Protein AF-A0A3M2CVZ8-F1 (afdb_monomer)

Foldseek 3Di:
DPDDDDDPVRLVVLLCCCVPPPDDNVVSCVVVVHDSVVNVVSNVVVVVVVVCVVVPPPCVVVVVVVVVCVVVVD

Sequence (74 aa):
MKGRTWTAKENLAIVLEGITGPKPMAAICRAHQIAQRQYYQWLDRFLEGGKRAMTNRFPAHEEALKREISRLSG

pLDDT: mean 88.0, std 12.65, range [48.22, 97.44]

Structure (mmCIF, N/CA/C/O backbone):
data_AF-A0A3M2CVZ8-F1
#
_entry.id   AF-A0A3M2CVZ8-F1
#
loop_
_atom_site.group_PDB
_atom_site.id
_atom_site.type_symbol
_atom_site.label_atom_id
_atom_site.label_alt_id
_atom_site.label_comp_id
_atom_site.label_asym_id
_atom_site.label_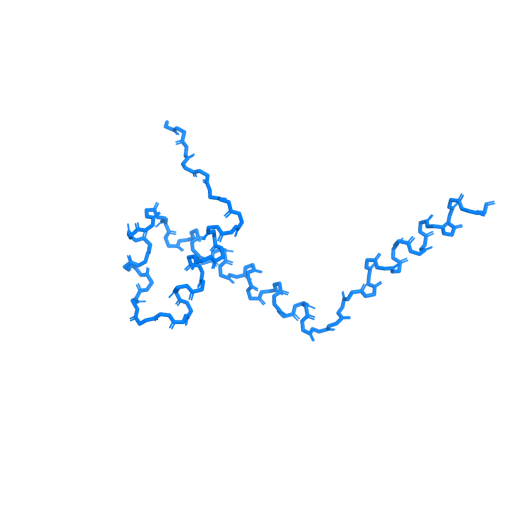entity_id
_atom_site.label_seq_id
_atom_site.pdbx_PDB_ins_code
_atom_site.Cartn_x
_atom_site.Cartn_y
_atom_site.Cartn_z
_atom_site.occupancy
_atom_site.B_iso_or_equiv
_atom_site.auth_seq_id
_atom_site.auth_comp_id
_atom_site.auth_asym_id
_atom_site.auth_atom_id
_atom_site.pdbx_PDB_model_num
ATOM 1 N N . MET A 1 1 ? -1.386 1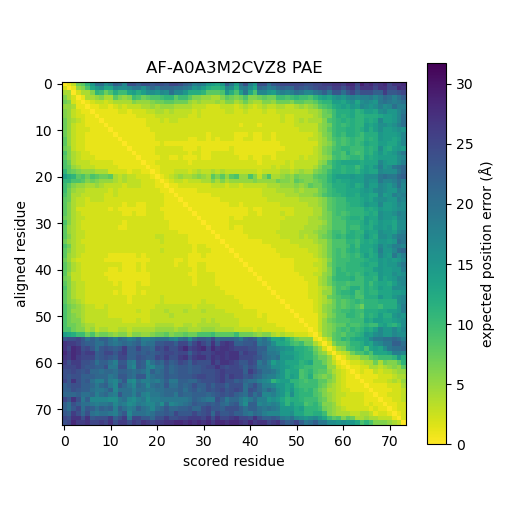6.009 -21.091 1.00 48.22 1 MET A N 1
ATOM 2 C CA . MET A 1 1 ? -1.865 14.611 -20.982 1.00 48.22 1 MET A CA 1
ATOM 3 C C . MET A 1 1 ? -2.580 14.469 -19.648 1.00 48.22 1 MET A C 1
ATOM 5 O O . MET A 1 1 ? -1.985 14.821 -18.637 1.00 48.22 1 MET A O 1
ATOM 9 N N . LYS A 1 2 ? -3.852 14.047 -19.624 1.00 54.84 2 LYS A N 1
ATOM 10 C CA . LYS A 1 2 ? -4.535 13.730 -18.358 1.00 54.84 2 LYS A CA 1
ATOM 11 C C . LYS A 1 2 ? -3.838 12.507 -17.759 1.00 54.84 2 LYS A C 1
ATOM 13 O O . LYS A 1 2 ? -3.770 11.473 -18.416 1.00 54.84 2 LYS A O 1
ATOM 18 N N . GLY A 1 3 ? -3.254 12.661 -16.573 1.00 72.19 3 GLY A N 1
ATOM 19 C CA . GLY A 1 3 ? -2.632 11.550 -15.861 1.00 72.19 3 GLY A CA 1
ATOM 20 C C . GLY A 1 3 ? -3.677 10.485 -15.546 1.00 72.19 3 GLY A C 1
ATOM 21 O O . GLY A 1 3 ? -4.815 10.820 -15.211 1.00 72.19 3 G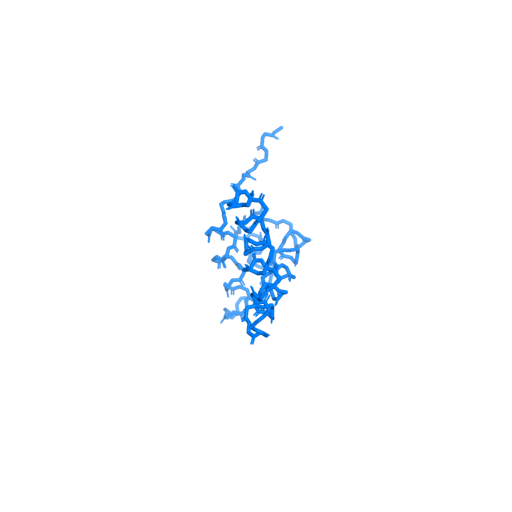LY A O 1
ATOM 22 N N . ARG A 1 4 ? -3.303 9.209 -15.672 1.00 83.56 4 ARG A N 1
ATOM 23 C CA . ARG A 1 4 ? -4.125 8.111 -15.160 1.00 83.56 4 ARG A CA 1
ATOM 24 C C . ARG A 1 4 ? -4.347 8.341 -13.663 1.00 83.56 4 ARG A C 1
ATOM 26 O O . ARG A 1 4 ? -3.403 8.648 -12.941 1.00 83.56 4 ARG A O 1
ATOM 33 N N . THR A 1 5 ? -5.587 8.214 -13.210 1.00 86.06 5 THR A N 1
ATOM 34 C CA . THR A 1 5 ? -5.924 8.171 -11.788 1.00 86.06 5 THR A CA 1
ATOM 35 C C . THR A 1 5 ? -6.130 6.718 -11.394 1.00 86.06 5 THR A C 1
ATOM 37 O O . THR A 1 5 ? -6.757 5.955 -12.126 1.00 86.06 5 THR A O 1
ATOM 40 N N . TRP A 1 6 ? -5.581 6.328 -10.250 1.00 90.69 6 TRP A N 1
ATOM 41 C CA . TRP A 1 6 ? -5.797 5.003 -9.685 1.00 90.69 6 TRP A CA 1
ATOM 42 C C . TRP A 1 6 ? -6.765 5.110 -8.518 1.00 90.69 6 TRP A C 1
ATOM 44 O O . TRP A 1 6 ? -6.629 5.978 -7.649 1.00 90.69 6 TRP A O 1
ATOM 54 N N . THR A 1 7 ? -7.739 4.213 -8.491 1.00 94.75 7 THR A N 1
ATOM 55 C CA . THR A 1 7 ? -8.635 4.057 -7.350 1.00 94.75 7 THR A CA 1
ATOM 56 C C . THR A 1 7 ? -7.872 3.509 -6.143 1.00 94.75 7 THR A C 1
ATOM 58 O O . THR A 1 7 ? -6.836 2.855 -6.273 1.00 94.75 7 THR A O 1
ATOM 61 N N . ALA A 1 8 ? -8.408 3.717 -4.937 1.00 93.88 8 ALA A N 1
ATOM 62 C CA . ALA A 1 8 ? -7.823 3.150 -3.720 1.00 93.88 8 ALA A CA 1
ATOM 63 C C . ALA A 1 8 ? -7.686 1.616 -3.794 1.00 93.88 8 ALA A C 1
ATOM 65 O O . ALA A 1 8 ? -6.699 1.060 -3.317 1.00 93.88 8 ALA A O 1
ATOM 66 N N . LYS A 1 9 ? -8.644 0.942 -4.446 1.00 95.75 9 LYS A N 1
ATOM 67 C CA . LYS A 1 9 ? -8.634 -0.512 -4.649 1.00 95.75 9 LYS A CA 1
ATOM 68 C C . LYS A 1 9 ? -7.507 -0.957 -5.584 1.00 95.75 9 LYS A C 1
ATOM 70 O O . LYS A 1 9 ? -6.820 -1.924 -5.272 1.00 95.75 9 LYS A O 1
ATOM 75 N N . GLU A 1 10 ? -7.303 -0.255 -6.699 1.00 96.12 10 GLU A N 1
ATOM 76 C CA . GLU A 1 10 ? -6.190 -0.539 -7.616 1.00 96.12 10 GLU A CA 1
ATOM 77 C C . GLU A 1 10 ? -4.840 -0.310 -6.930 1.00 96.12 10 GLU A C 1
ATOM 79 O O . GLU A 1 10 ? -3.978 -1.182 -6.985 1.00 96.12 10 GLU A O 1
ATOM 84 N N . ASN A 1 11 ? -4.680 0.810 -6.217 1.00 95.38 11 ASN A N 1
ATOM 85 C CA . ASN A 1 11 ? -3.454 1.100 -5.467 1.00 95.38 11 ASN A CA 1
ATOM 86 C C . ASN A 1 11 ? -3.127 -0.013 -4.470 1.00 95.38 11 ASN A C 1
ATOM 88 O O . ASN A 1 11 ? -1.987 -0.467 -4.406 1.00 95.38 11 ASN A O 1
ATOM 92 N N . LEU A 1 12 ? -4.133 -0.477 -3.722 1.00 96.56 12 LEU A N 1
ATOM 93 C CA . LEU A 1 12 ? -3.970 -1.565 -2.765 1.00 96.56 12 LEU A CA 1
ATOM 94 C C . LEU A 1 12 ? -3.536 -2.865 -3.450 1.00 96.56 12 LEU A C 1
ATOM 96 O O . LEU A 1 12 ? -2.598 -3.503 -2.984 1.00 96.56 12 LEU A O 1
ATOM 100 N N . ALA A 1 13 ? -4.176 -3.246 -4.559 1.00 96.94 13 ALA A N 1
ATOM 101 C CA . ALA A 1 13 ? -3.813 -4.458 -5.293 1.00 96.94 13 ALA A CA 1
ATOM 102 C C . ALA A 1 13 ? -2.353 -4.421 -5.778 1.00 96.94 13 ALA A C 1
ATOM 104 O O . ALA A 1 13 ? -1.631 -5.404 -5.625 1.00 96.94 13 ALA A O 1
ATOM 105 N N . ILE A 1 14 ? -1.904 -3.272 -6.292 1.00 96.94 14 ILE A N 1
ATOM 106 C CA . ILE A 1 14 ? -0.522 -3.075 -6.751 1.00 96.94 14 ILE A CA 1
ATOM 107 C C . ILE A 1 14 ? 0.468 -3.162 -5.580 1.00 96.94 14 ILE A C 1
ATOM 109 O O . ILE A 1 14 ? 1.506 -3.812 -5.698 1.00 96.94 14 ILE A O 1
ATOM 113 N N . VAL A 1 15 ? 0.156 -2.526 -4.445 1.00 97.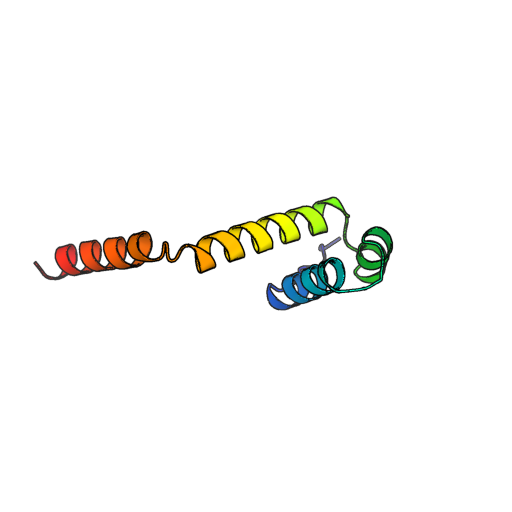25 15 VAL A N 1
ATOM 114 C CA . VAL A 1 15 ? 0.986 -2.595 -3.228 1.00 97.25 15 VAL A CA 1
ATOM 115 C C . VAL A 1 15 ? 1.097 -4.031 -2.722 1.00 97.25 15 VAL A C 1
ATOM 117 O O . VAL A 1 15 ? 2.198 -4.485 -2.423 1.00 97.25 15 VAL A O 1
ATOM 120 N N . LEU A 1 16 ? -0.010 -4.773 -2.675 1.00 96.94 16 LEU A N 1
ATOM 121 C CA . LEU A 1 16 ? 0.005 -6.168 -2.242 1.00 96.94 16 LEU A CA 1
ATOM 122 C C . LEU A 1 16 ? 0.823 -7.047 -3.191 1.00 96.94 16 LEU A C 1
ATOM 124 O O . LEU A 1 16 ? 1.642 -7.823 -2.710 1.00 96.94 16 LEU A O 1
ATOM 128 N N . GLU A 1 17 ? 0.694 -6.873 -4.513 1.00 96.56 17 GLU A N 1
ATOM 129 C CA . GLU A 1 17 ? 1.515 -7.602 -5.492 1.00 96.56 17 GLU A CA 1
ATOM 130 C C . GLU A 1 17 ? 3.016 -7.415 -5.226 1.00 96.56 17 GLU A C 1
ATOM 132 O O . GLU A 1 17 ? 3.778 -8.374 -5.333 1.00 96.56 17 GLU A O 1
ATOM 137 N N . GLY A 1 18 ? 3.450 -6.209 -4.845 1.00 95.38 18 GLY A N 1
ATOM 138 C CA . GLY A 1 18 ? 4.861 -5.940 -4.559 1.00 95.38 18 GLY A CA 1
ATOM 139 C C . GLY A 1 18 ? 5.349 -6.366 -3.176 1.00 95.38 18 GLY A C 1
ATOM 140 O O . GLY A 1 18 ? 6.557 -6.496 -2.998 1.00 95.38 18 GLY A O 1
ATOM 141 N N . ILE A 1 19 ? 4.454 -6.601 -2.213 1.00 94.75 19 ILE A N 1
ATOM 142 C CA . ILE A 1 19 ? 4.807 -7.138 -0.888 1.00 94.75 19 ILE A CA 1
ATOM 143 C C . ILE A 1 19 ? 4.816 -8.670 -0.903 1.00 94.75 19 ILE A C 1
ATOM 145 O O . ILE A 1 19 ? 5.697 -9.285 -0.309 1.00 94.75 19 ILE A O 1
ATOM 149 N N . THR A 1 20 ? 3.820 -9.290 -1.540 1.00 94.06 20 THR A N 1
ATOM 150 C CA . THR A 1 20 ? 3.589 -10.741 -1.449 1.00 94.06 20 THR A CA 1
ATOM 151 C C . THR A 1 20 ? 4.062 -11.508 -2.677 1.00 94.06 20 THR A C 1
ATOM 153 O O . THR A 1 20 ? 4.158 -12.732 -2.636 1.00 94.06 20 THR A O 1
ATOM 156 N N . GLY A 1 21 ? 4.278 -10.823 -3.800 1.00 90.88 21 GLY A N 1
ATOM 157 C CA . GLY A 1 21 ? 4.615 -11.448 -5.071 1.00 90.88 21 GLY A CA 1
ATOM 158 C C . GLY A 1 21 ? 6.114 -11.719 -5.242 1.00 90.88 21 GLY A C 1
ATOM 159 O O . GLY A 1 21 ? 6.951 -11.065 -4.627 1.00 90.88 21 GLY A O 1
ATOM 160 N N . PRO A 1 22 ? 6.483 -12.641 -6.150 1.00 93.19 22 PRO A N 1
ATOM 161 C CA . PRO A 1 22 ? 7.882 -12.952 -6.454 1.00 93.19 22 PRO A CA 1
ATOM 162 C C . PRO A 1 22 ? 8.532 -11.934 -7.408 1.00 93.19 22 PRO A C 1
ATOM 164 O O . PRO A 1 22 ? 9.731 -12.007 -7.678 1.00 93.19 22 PRO A O 1
ATOM 167 N N . LYS A 1 23 ? 7.746 -11.015 -7.990 1.00 94.19 23 LYS A N 1
ATOM 168 C CA . LYS A 1 23 ? 8.234 -10.060 -8.988 1.00 94.19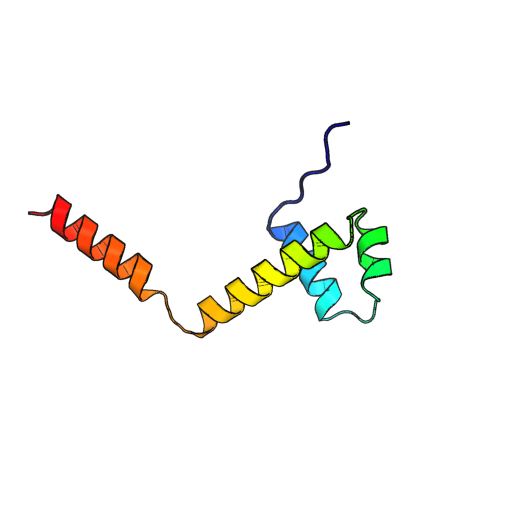 23 LYS A CA 1
ATOM 169 C C . LYS A 1 23 ? 8.995 -8.920 -8.306 1.00 94.19 23 LYS A C 1
ATOM 171 O O . LYS A 1 23 ? 8.488 -8.343 -7.345 1.00 94.19 23 LYS A O 1
ATOM 176 N N . PRO A 1 24 ? 10.150 -8.499 -8.847 1.00 94.12 24 PRO A N 1
ATOM 177 C CA . PRO A 1 24 ? 10.844 -7.329 -8.335 1.00 94.12 24 PRO A CA 1
ATOM 178 C C . PRO A 1 24 ? 10.010 -6.069 -8.576 1.00 94.12 24 PRO A C 1
ATOM 180 O O . PRO A 1 24 ? 9.336 -5.937 -9.603 1.00 94.12 24 PRO A O 1
ATOM 183 N N . MET A 1 25 ? 10.123 -5.094 -7.674 1.00 94.56 25 MET A N 1
ATOM 184 C CA . MET A 1 25 ? 9.295 -3.890 -7.722 1.00 94.56 25 MET A CA 1
ATOM 185 C C . MET A 1 25 ? 9.402 -3.132 -9.055 1.00 94.56 25 MET A C 1
ATOM 187 O O . MET A 1 25 ? 8.397 -2.759 -9.658 1.00 94.56 25 MET A O 1
ATOM 191 N N . ALA A 1 26 ? 10.604 -3.024 -9.621 1.00 94.75 26 ALA A N 1
ATOM 192 C CA . ALA A 1 26 ? 10.789 -2.405 -10.932 1.00 94.75 26 ALA A CA 1
ATOM 193 C C . ALA A 1 26 ? 9.938 -3.049 -12.051 1.00 94.75 26 ALA A C 1
ATOM 195 O O . ALA A 1 26 ? 9.497 -2.346 -12.959 1.00 94.75 26 ALA A O 1
ATOM 196 N N . ALA A 1 27 ? 9.680 -4.362 -11.998 1.00 96.75 27 ALA A N 1
ATOM 197 C CA . ALA A 1 27 ? 8.823 -5.042 -12.970 1.00 96.75 27 ALA A CA 1
ATOM 198 C C . ALA A 1 27 ? 7.339 -4.703 -12.767 1.00 96.75 27 ALA A C 1
ATOM 200 O O . ALA A 1 27 ? 6.635 -4.456 -13.743 1.00 96.75 27 ALA A O 1
ATOM 201 N N . ILE A 1 28 ? 6.890 -4.621 -11.515 1.00 97.00 28 ILE A N 1
ATOM 202 C CA . ILE A 1 28 ? 5.518 -4.237 -11.153 1.00 97.00 28 ILE A CA 1
ATOM 203 C C . ILE A 1 28 ? 5.251 -2.782 -11.561 1.00 97.00 28 ILE A C 1
ATOM 205 O O . ILE A 1 28 ? 4.247 -2.502 -12.210 1.00 97.00 28 ILE A O 1
ATOM 209 N N . CYS A 1 29 ? 6.186 -1.864 -11.288 1.00 96.00 29 CYS A N 1
ATOM 210 C CA . CYS A 1 29 ? 6.075 -0.470 -11.729 1.00 96.00 29 CYS A CA 1
ATOM 211 C C . CYS A 1 29 ? 5.902 -0.337 -13.244 1.00 96.00 29 CYS A C 1
ATOM 213 O O . CYS A 1 29 ? 5.057 0.428 -13.704 1.00 96.00 29 CYS A O 1
ATOM 215 N N . ARG A 1 30 ? 6.677 -1.101 -14.026 1.00 96.31 30 ARG A N 1
ATOM 216 C CA . ARG A 1 30 ? 6.553 -1.118 -15.490 1.00 96.31 30 ARG A CA 1
ATOM 217 C C . ARG A 1 30 ? 5.209 -1.683 -15.943 1.00 96.31 30 ARG A C 1
ATOM 219 O O . ARG A 1 30 ? 4.584 -1.085 -16.811 1.00 96.31 30 ARG A O 1
ATOM 226 N N . ALA A 1 31 ? 4.762 -2.789 -15.347 1.00 95.62 31 ALA A N 1
ATOM 227 C CA . ALA A 1 31 ? 3.495 -3.432 -15.696 1.00 95.62 31 ALA A CA 1
ATOM 228 C C . ALA A 1 31 ? 2.287 -2.513 -15.451 1.00 95.62 31 ALA A C 1
ATOM 230 O O . ALA A 1 31 ? 1.390 -2.439 -16.285 1.00 95.62 31 ALA A O 1
ATOM 231 N N . HIS A 1 32 ? 2.301 -1.764 -14.346 1.00 94.69 32 HIS A N 1
ATOM 232 C CA . HIS A 1 32 ? 1.220 -0.844 -13.969 1.00 94.69 32 HIS A CA 1
ATOM 233 C C . HIS A 1 32 ? 1.428 0.595 -14.463 1.00 94.69 32 HIS A C 1
ATOM 235 O O . HIS A 1 32 ? 0.624 1.472 -14.150 1.00 94.69 32 HIS A O 1
ATOM 241 N N . GLN A 1 33 ? 2.494 0.841 -15.234 1.00 94.94 33 GLN A N 1
ATOM 242 C CA . GLN A 1 33 ? 2.879 2.156 -15.761 1.00 94.94 33 GLN A CA 1
ATOM 243 C C . GLN A 1 33 ? 2.954 3.251 -14.679 1.00 94.94 33 GLN A C 1
ATOM 245 O O . GLN A 1 33 ? 2.513 4.383 -14.880 1.00 94.94 33 GLN A O 1
ATOM 250 N N . ILE A 1 34 ? 3.531 2.912 -13.524 1.00 95.38 34 ILE A N 1
ATOM 251 C CA . ILE A 1 34 ? 3.749 3.831 -12.403 1.00 95.38 34 ILE A CA 1
ATOM 252 C C . ILE A 1 34 ? 5.233 4.124 -12.199 1.00 95.38 34 ILE A C 1
ATOM 254 O O . ILE A 1 34 ? 6.106 3.285 -12.424 1.00 95.38 34 ILE A O 1
ATOM 258 N N . ALA A 1 35 ? 5.526 5.326 -11.710 1.00 95.25 35 ALA A N 1
ATOM 259 C CA . ALA A 1 35 ? 6.856 5.647 -11.218 1.00 95.25 35 ALA A CA 1
ATOM 260 C C . ALA A 1 35 ? 7.135 4.897 -9.905 1.00 95.25 35 ALA A C 1
ATOM 262 O O . ALA A 1 35 ? 6.261 4.807 -9.044 1.00 95.25 35 ALA A O 1
ATOM 263 N N . GLN A 1 36 ? 8.379 4.462 -9.689 1.00 95.56 36 GLN A N 1
ATOM 264 C CA . GLN A 1 36 ? 8.773 3.806 -8.431 1.00 95.56 36 GLN A CA 1
ATOM 265 C C . GLN A 1 36 ? 8.485 4.677 -7.205 1.00 95.56 36 GLN A C 1
ATOM 267 O O . GLN A 1 36 ? 7.975 4.190 -6.201 1.00 95.56 36 GLN A O 1
ATOM 272 N N . ARG A 1 37 ? 8.714 5.993 -7.310 1.00 96.19 37 ARG A N 1
ATOM 273 C CA . ARG A 1 37 ? 8.354 6.955 -6.258 1.00 96.19 37 ARG A CA 1
ATOM 274 C C . ARG A 1 37 ? 6.872 6.871 -5.878 1.00 96.19 37 ARG A C 1
ATOM 276 O O . ARG A 1 37 ? 6.550 6.962 -4.699 1.00 96.19 37 ARG A O 1
ATOM 283 N N . GLN A 1 38 ? 5.985 6.699 -6.860 1.00 95.81 38 GLN A N 1
ATOM 284 C CA . GLN A 1 38 ? 4.547 6.597 -6.620 1.00 95.81 38 GLN A CA 1
ATOM 285 C C . GLN A 1 38 ? 4.202 5.313 -5.861 1.00 95.81 38 GLN A C 1
ATOM 287 O O . GLN A 1 38 ? 3.406 5.363 -4.924 1.00 95.81 38 GLN A O 1
ATOM 292 N N . TYR A 1 39 ? 4.834 4.195 -6.230 1.00 97.00 39 TYR A N 1
ATOM 293 C CA . TYR A 1 39 ? 4.683 2.931 -5.519 1.00 97.00 39 TYR A CA 1
ATOM 294 C C . TYR A 1 39 ? 5.130 3.044 -4.059 1.00 97.00 39 TYR A C 1
ATOM 296 O O . TYR A 1 39 ? 4.367 2.699 -3.161 1.00 97.00 39 TYR A O 1
ATOM 304 N N . TYR A 1 40 ? 6.333 3.575 -3.811 1.00 97.19 40 TYR A N 1
ATOM 305 C CA . TYR A 1 40 ? 6.846 3.718 -2.446 1.00 97.19 40 TYR A CA 1
ATOM 306 C C . TYR A 1 40 ? 5.948 4.614 -1.588 1.00 97.19 40 TYR A C 1
ATOM 308 O O . TYR A 1 40 ? 5.626 4.249 -0.464 1.00 97.19 40 TYR A O 1
ATOM 316 N N . GLN A 1 41 ? 5.418 5.709 -2.143 1.00 96.81 41 GLN A N 1
ATOM 317 C CA . GLN A 1 41 ? 4.436 6.541 -1.437 1.00 96.81 41 GLN A CA 1
ATOM 318 C C . GLN A 1 41 ? 3.163 5.779 -1.040 1.00 96.81 41 GLN A C 1
ATOM 320 O O . GLN A 1 41 ? 2.573 6.070 0.001 1.00 96.81 41 GLN A O 1
ATOM 325 N N . TRP A 1 42 ? 2.692 4.842 -1.866 1.00 97.12 42 TRP A N 1
ATOM 326 C CA . TRP A 1 42 ? 1.542 4.006 -1.518 1.00 97.12 42 TRP A CA 1
ATOM 327 C C . TRP A 1 42 ? 1.901 2.944 -0.483 1.00 97.12 42 TRP A C 1
ATOM 329 O O . TRP A 1 42 ? 1.121 2.733 0.444 1.00 97.12 42 TRP A O 1
ATOM 339 N N . LEU A 1 43 ? 3.077 2.327 -0.608 1.00 97.06 43 LEU A N 1
ATOM 340 C CA . LEU A 1 43 ? 3.589 1.353 0.349 1.00 97.06 43 LEU A CA 1
ATOM 341 C C . LEU A 1 43 ? 3.729 1.968 1.747 1.00 97.06 43 LEU A C 1
ATOM 343 O O . LEU A 1 43 ? 3.220 1.399 2.709 1.00 97.06 43 LEU A O 1
ATOM 347 N N . ASP A 1 44 ? 4.326 3.156 1.855 1.00 97.44 44 ASP A N 1
ATOM 348 C CA . ASP A 1 44 ? 4.499 3.860 3.130 1.00 97.44 44 ASP A CA 1
ATOM 349 C C . ASP A 1 44 ? 3.149 4.131 3.804 1.00 97.44 44 ASP A C 1
ATOM 351 O O . ASP A 1 44 ? 2.951 3.817 4.978 1.00 97.44 44 ASP A O 1
ATOM 355 N N . ARG A 1 45 ? 2.177 4.647 3.038 1.00 95.75 45 ARG A N 1
ATOM 356 C CA . ARG A 1 45 ? 0.814 4.896 3.535 1.00 95.75 45 ARG A CA 1
ATOM 357 C C . ARG A 1 45 ? 0.118 3.612 3.972 1.00 95.75 45 ARG A C 1
ATOM 359 O O . ARG A 1 45 ? -0.581 3.617 4.984 1.00 95.75 45 ARG A O 1
ATOM 366 N N . PHE A 1 46 ? 0.291 2.527 3.220 1.00 95.88 46 PHE A N 1
ATOM 367 C CA . PHE A 1 46 ? -0.280 1.226 3.550 1.00 95.88 46 PHE A CA 1
ATOM 368 C C . PHE A 1 46 ? 0.299 0.677 4.861 1.00 95.88 46 PHE A C 1
ATOM 370 O O . PHE A 1 46 ? -0.461 0.301 5.753 1.00 95.88 46 PHE A O 1
ATOM 377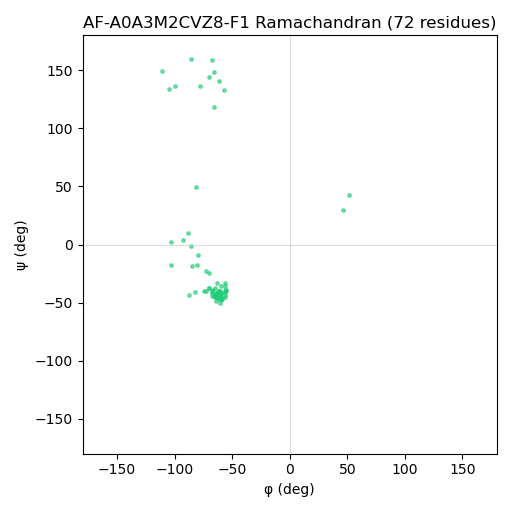 N N . LEU A 1 47 ? 1.626 0.695 5.018 1.00 95.31 47 LEU A N 1
ATOM 378 C CA . LEU A 1 47 ? 2.305 0.214 6.223 1.00 95.31 47 LEU A CA 1
ATOM 379 C C . LEU A 1 47 ? 1.975 1.073 7.450 1.00 95.31 47 LEU A C 1
ATOM 381 O O . LEU A 1 47 ? 1.702 0.539 8.528 1.00 95.31 47 LEU A O 1
ATOM 385 N N . GLU A 1 48 ? 1.946 2.398 7.299 1.00 94.75 48 GLU A N 1
ATOM 386 C CA . GLU A 1 48 ? 1.559 3.303 8.380 1.00 94.75 48 GLU A CA 1
ATOM 387 C C . GLU A 1 48 ? 0.097 3.091 8.797 1.00 94.75 48 GLU A C 1
ATOM 389 O O . GLU A 1 48 ? -0.200 2.990 9.992 1.00 94.75 48 GLU A O 1
ATOM 394 N N . GLY A 1 49 ? -0.814 2.978 7.826 1.00 92.06 49 GLY A N 1
ATOM 395 C CA .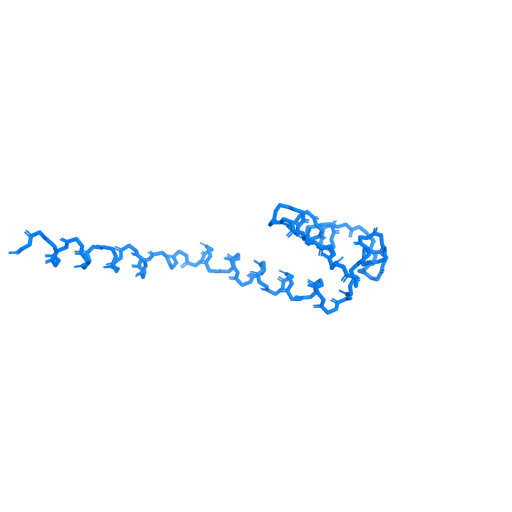 GLY A 1 49 ? -2.222 2.674 8.068 1.00 92.06 49 GLY A CA 1
ATOM 396 C C . GLY A 1 49 ? -2.407 1.339 8.791 1.00 92.06 49 GLY A C 1
ATOM 397 O O . GLY A 1 49 ? -3.116 1.283 9.797 1.00 92.06 49 GLY 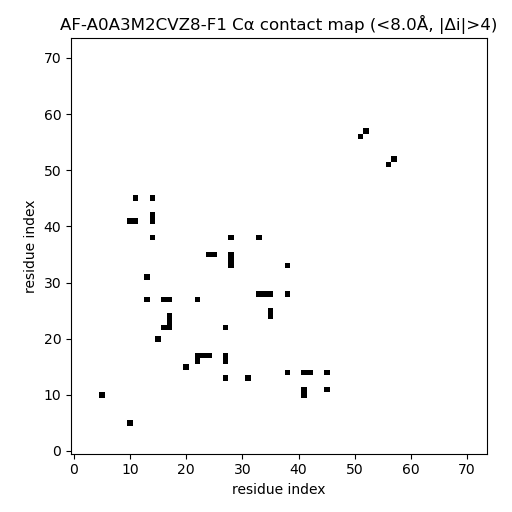A O 1
ATOM 398 N N . GLY A 1 50 ? -1.702 0.293 8.349 1.00 91.88 50 GLY A N 1
ATOM 399 C CA . GLY A 1 50 ? -1.698 -1.020 8.997 1.00 91.88 50 GLY A CA 1
ATOM 400 C C . GLY A 1 50 ? -1.208 -0.956 10.445 1.00 91.88 50 GLY A C 1
ATOM 401 O O . GLY A 1 50 ? -1.884 -1.445 11.351 1.00 91.88 50 GLY A O 1
ATOM 402 N N . LYS A 1 51 ? -0.094 -0.259 10.702 1.00 91.94 51 LYS A N 1
ATOM 403 C CA . LYS A 1 51 ? 0.430 -0.050 12.062 1.00 91.94 51 LYS A CA 1
ATOM 404 C C . LYS A 1 51 ? -0.571 0.685 12.960 1.00 91.94 51 LYS A C 1
ATOM 406 O O . LYS A 1 51 ? -0.738 0.328 14.127 1.00 91.94 51 LYS A O 1
ATOM 411 N N . ARG A 1 52 ? -1.246 1.718 12.445 1.00 88.06 52 ARG A N 1
ATOM 412 C CA . ARG A 1 52 ? -2.274 2.461 13.197 1.00 88.06 52 ARG A CA 1
ATOM 413 C C . ARG A 1 52 ? -3.475 1.574 13.531 1.00 88.06 52 ARG A C 1
ATOM 415 O O . ARG A 1 52 ? -3.916 1.587 14.676 1.00 88.06 52 ARG A O 1
ATOM 422 N N . ALA A 1 53 ? -3.942 0.771 12.575 1.00 87.25 53 ALA A N 1
ATOM 423 C CA . ALA A 1 53 ? -5.054 -0.154 12.780 1.00 87.25 53 ALA A CA 1
ATOM 424 C C . ALA A 1 53 ? -4.729 -1.225 13.839 1.00 87.25 53 ALA A C 1
ATOM 426 O O . ALA A 1 53 ? -5.546 -1.494 14.713 1.00 87.25 53 ALA A O 1
ATOM 427 N N . MET A 1 54 ? -3.510 -1.773 13.822 1.00 86.06 54 MET A N 1
ATOM 428 C CA . MET A 1 54 ? -3.068 -2.797 14.781 1.00 86.06 54 MET A CA 1
ATOM 429 C C . MET A 1 54 ? -2.814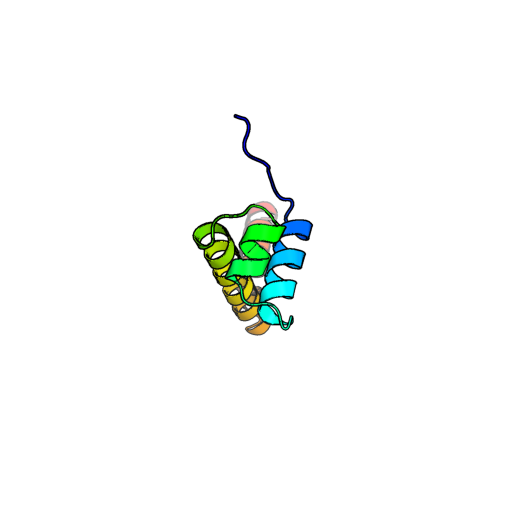 -2.261 16.194 1.00 86.06 54 MET A C 1
ATOM 431 O O . MET A 1 54 ? -2.855 -3.017 17.158 1.00 86.06 54 MET A O 1
ATOM 435 N N . THR A 1 55 ? -2.552 -0.961 16.343 1.00 84.56 55 THR A N 1
ATOM 436 C CA . THR A 1 55 ? -2.292 -0.339 17.656 1.00 84.56 55 THR A CA 1
ATOM 437 C C . THR A 1 55 ? -3.561 0.135 18.365 1.00 84.56 55 THR A C 1
ATOM 439 O O . THR A 1 55 ? -3.467 0.838 19.369 1.00 84.56 55 THR A O 1
ATOM 442 N N . ASN A 1 56 ? -4.739 -0.235 17.847 1.00 62.09 56 ASN A N 1
ATOM 443 C CA . ASN A 1 56 ? -6.064 0.095 18.376 1.00 62.09 56 ASN A CA 1
ATOM 444 C C . ASN A 1 56 ? -6.229 1.576 18.771 1.00 62.09 56 ASN A C 1
ATOM 446 O O . ASN A 1 56 ? -7.006 1.914 19.661 1.00 62.09 56 ASN A O 1
ATOM 450 N N . ARG A 1 57 ? -5.505 2.490 18.101 1.00 58.62 57 ARG A N 1
ATOM 451 C CA . ARG A 1 57 ? -5.628 3.938 18.312 1.00 58.62 57 ARG A CA 1
ATOM 452 C C . ARG A 1 57 ? -6.821 4.515 17.542 1.00 58.62 57 ARG A C 1
ATOM 454 O O . ARG A 1 57 ? -6.707 5.544 16.883 1.00 58.62 57 ARG A O 1
ATOM 461 N N . PHE A 1 58 ? -7.982 3.888 17.695 1.00 56.31 58 PHE A N 1
ATOM 462 C CA . PHE A 1 58 ? -9.267 4.497 17.371 1.00 56.31 58 PHE A CA 1
ATOM 463 C C . PHE A 1 58 ? -9.906 5.351 18.492 1.00 56.31 58 PHE A C 1
ATOM 465 O O . PHE A 1 58 ? -10.929 5.965 18.187 1.00 56.31 58 PHE A O 1
ATOM 472 N N . PRO A 1 59 ? -9.356 5.534 19.724 1.00 55.91 59 PRO A N 1
ATOM 473 C CA . PRO A 1 59 ? -10.023 6.386 20.695 1.00 55.91 59 PRO A CA 1
ATOM 474 C C . PRO A 1 59 ? -9.943 7.855 20.280 1.00 55.91 59 PRO A C 1
ATOM 476 O O . PRO A 1 59 ? -10.828 8.607 20.626 1.00 55.91 59 PRO A O 1
ATOM 479 N N . ALA A 1 60 ? -8.971 8.299 19.473 1.00 60.00 60 ALA A N 1
ATOM 480 C CA . ALA A 1 60 ? -8.882 9.718 19.111 1.00 60.00 60 ALA A CA 1
ATOM 481 C C . ALA A 1 60 ? -10.079 10.217 18.275 1.00 60.00 60 ALA A C 1
ATOM 483 O O . ALA A 1 60 ? -10.533 11.340 18.474 1.00 60.00 60 ALA A O 1
ATOM 484 N N . HIS A 1 61 ? -10.600 9.395 17.357 1.00 63.41 61 HIS A N 1
ATOM 485 C CA . HIS A 1 61 ? -11.750 9.764 16.525 1.00 63.41 61 HIS A CA 1
ATOM 486 C C . HIS A 1 61 ? -13.074 9.537 17.258 1.00 63.41 61 HIS A C 1
ATOM 488 O O . HIS A 1 61 ? -13.965 10.375 17.187 1.00 63.41 61 HIS A O 1
ATOM 494 N N . GLU A 1 62 ? -13.194 8.435 18.000 1.00 68.25 62 GLU A N 1
ATOM 495 C CA . GLU A 1 62 ? -14.386 8.156 18.802 1.00 68.25 62 GLU A CA 1
ATOM 496 C C . GLU A 1 62 ? -14.541 9.157 19.954 1.00 68.25 62 GLU A C 1
ATOM 498 O O . GLU A 1 62 ? -15.640 9.634 20.203 1.00 68.25 62 GLU A O 1
ATOM 503 N N . GLU A 1 63 ? -13.447 9.554 20.605 1.00 71.69 63 GLU A N 1
ATOM 504 C CA . GLU A 1 63 ? -13.447 10.571 21.660 1.00 71.69 63 GLU A CA 1
ATOM 505 C C . GLU A 1 63 ? -13.728 11.966 21.093 1.00 71.69 63 GLU A C 1
ATOM 507 O O . GLU A 1 63 ? -14.453 12.746 21.705 1.00 71.69 63 GLU A O 1
ATOM 512 N N . ALA A 1 64 ? -13.207 12.287 19.903 1.00 78.56 64 ALA A N 1
ATOM 513 C CA . ALA A 1 64 ? -13.551 13.527 19.208 1.00 78.56 64 ALA A CA 1
ATOM 514 C C . ALA A 1 64 ? -15.041 13.567 18.833 1.00 78.56 64 ALA A C 1
ATOM 516 O O . ALA A 1 64 ? -15.696 14.582 19.057 1.00 78.56 64 ALA A O 1
ATOM 517 N N . LEU A 1 65 ? -15.592 12.452 18.342 1.00 80.56 65 LEU A N 1
ATOM 518 C CA . LEU A 1 65 ? -17.024 12.313 18.082 1.00 80.56 65 LEU A CA 1
ATOM 519 C C . LEU A 1 65 ? -17.846 12.421 19.371 1.00 80.56 65 LEU A C 1
ATOM 521 O O . LEU A 1 65 ? -18.817 13.164 19.397 1.00 80.56 65 LEU A O 1
ATOM 525 N N . LYS A 1 66 ? -17.449 11.744 20.455 1.00 85.06 66 LYS A N 1
ATOM 526 C CA . LYS A 1 66 ? -18.121 11.830 21.765 1.00 85.06 66 LYS A CA 1
ATOM 527 C C . LYS A 1 66 ? -18.115 13.254 22.317 1.00 85.06 66 LYS A C 1
ATOM 529 O O . LYS A 1 66 ? -19.140 13.714 22.814 1.00 85.06 66 LYS A O 1
ATOM 534 N N . ARG A 1 67 ? -16.995 13.975 22.190 1.00 86.94 67 ARG A N 1
ATOM 535 C CA . ARG A 1 67 ? -16.895 15.395 22.566 1.00 86.94 67 ARG A CA 1
ATOM 536 C C . ARG A 1 67 ? -17.839 16.265 21.747 1.00 86.94 67 ARG A C 1
ATOM 538 O O . ARG A 1 67 ? -18.525 17.104 22.319 1.00 86.94 67 ARG A O 1
ATOM 545 N N . GLU A 1 68 ? -17.903 16.048 20.437 1.00 87.56 68 GLU A N 1
ATOM 546 C CA . GLU A 1 68 ? -18.790 16.818 19.565 1.00 87.56 68 GLU A CA 1
ATOM 547 C C . GLU A 1 68 ? -20.271 16.514 19.839 1.00 87.56 68 GLU A C 1
ATOM 549 O O . GLU A 1 68 ? -21.080 17.434 19.919 1.00 87.56 68 GLU A O 1
ATOM 554 N N . ILE A 1 69 ? -20.621 15.248 20.091 1.00 89.81 69 ILE A N 1
ATOM 555 C CA . ILE A 1 69 ? -21.969 14.842 20.517 1.00 89.81 69 ILE A CA 1
ATOM 556 C C . ILE A 1 69 ? -22.339 15.530 21.834 1.00 89.81 69 ILE A C 1
ATOM 558 O O . ILE A 1 69 ? -23.419 16.107 21.935 1.00 89.81 69 ILE A O 1
ATOM 562 N N . SER A 1 70 ? -21.443 15.523 22.826 1.00 93.06 70 SER A N 1
ATOM 563 C CA . SER A 1 70 ? -21.679 16.192 24.110 1.00 93.06 70 SER A CA 1
ATOM 564 C C . SER A 1 70 ? -21.826 17.707 23.965 1.00 93.06 70 SER A C 1
ATOM 566 O O . SER A 1 70 ? -22.578 18.302 24.727 1.00 93.06 70 SER A O 1
ATOM 568 N N . ARG A 1 71 ? -21.126 18.330 23.008 1.00 94.19 71 ARG A N 1
ATOM 569 C CA . ARG A 1 71 ? -21.235 19.766 22.713 1.00 94.19 71 ARG A CA 1
ATOM 570 C C . ARG A 1 71 ? -22.575 20.130 22.075 1.00 94.19 71 ARG A C 1
ATOM 572 O O . ARG A 1 71 ? -23.082 21.211 22.328 1.00 94.19 71 ARG A O 1
ATOM 579 N N . LEU A 1 72 ? -23.102 19.266 21.210 1.00 91.25 72 LEU A N 1
ATOM 580 C CA . LEU A 1 72 ? -24.351 19.501 20.475 1.00 91.25 72 LEU A CA 1
ATOM 581 C C . LEU A 1 72 ? -25.606 19.102 21.264 1.00 91.25 72 LEU A C 1
ATOM 583 O O . LEU A 1 72 ? -26.702 19.516 20.900 1.00 91.25 72 LEU A O 1
ATOM 587 N N . SER A 1 73 ? -25.446 18.271 22.297 1.00 88.00 73 SER A N 1
ATOM 588 C CA . SER A 1 73 ? -26.547 17.718 23.100 1.00 88.00 73 SER A CA 1
ATOM 589 C C . SER A 1 73 ? -26.717 18.395 24.468 1.00 88.00 73 SER A C 1
ATOM 591 O O . SER A 1 73 ? -27.555 17.948 25.251 1.00 88.00 73 SER A O 1
ATOM 593 N N . GLY A 1 74 ? -25.908 19.415 24.774 1.00 66.75 74 GLY A N 1
ATOM 594 C CA . GLY A 1 74 ? -26.031 20.282 25.952 1.00 66.75 74 GLY A CA 1
ATOM 595 C C . GLY A 1 74 ? -26.425 21.690 25.540 1.00 66.75 74 GLY A C 1
ATOM 596 O O . GLY A 1 74 ? -27.148 22.332 26.328 1.00 66.75 74 GLY A O 1
#

Mean predicted aligned error: 8.56 Å

Radius of gyration: 18.07 Å; Cα contacts (8 Å, |Δi|>4): 27; chains: 1; bounding box: 37×33×47 Å

Solvent-accessible surface area (backbone atoms only — not comparable to full-atom values): 4512 Å² total; per-residue (Å²): 131,87,75,88,82,75,52,75,68,56,51,49,53,55,46,47,45,55,73,76,43,95,58,55,58,74,57,54,26,61,76,70,74,45,56,64,69,59,51,50,58,50,43,53,53,50,54,52,50,50,54,47,62,75,64,65,68,57,57,68,61,54,49,51,49,52,51,52,51,56,65,76,75,107

Nearest PDB structures (foldseek):
  7bbq-assembly1_A-2  TM=5.976E-01  e=3.397E-01  Escherichia coli K-12
  5cm3-assembly1_B  TM=6.511E-01  e=6.373E-01  Escherichia coli
  8d8k-assembly1_6  TM=7.187E-01  e=1.538E+00  Saccharomyces cerevisiae
  1hlv-assembly1_A  TM=7.110E-01  e=2.708E+00  Homo sapiens

Secondary structure (DSSP, 8-state):
-PPPP--HHHHHHHHHHHHHSSS-HHHHHHHTT--HHHHHHHHHHHHHHHHHHHTT--HHHHHHHHHHHHHH--